Protein AF-A0A2V8ES40-F1 (afdb_monomer_lite)

Structure (mmCIF, N/CA/C/O backbone):
data_AF-A0A2V8ES40-F1
#
_entry.id   AF-A0A2V8ES40-F1
#
loop_
_atom_site.group_PDB
_atom_site.id
_atom_site.type_symbol
_atom_site.label_atom_id
_atom_site.label_alt_id
_atom_site.label_comp_id
_atom_site.label_asym_id
_atom_site.label_entity_id
_atom_site.label_seq_id
_atom_site.pdbx_PDB_ins_code
_atom_site.Cartn_x
_atom_site.Cartn_y
_atom_site.Cartn_z
_atom_site.occupancy
_atom_site.B_iso_or_equiv
_atom_site.auth_seq_id
_atom_site.auth_comp_id
_atom_site.auth_asym_id
_atom_site.auth_atom_id
_atom_site.pdbx_PDB_model_num
ATOM 1 N N . MET A 1 1 ? 33.243 10.473 -8.002 1.00 49.19 1 MET A N 1
ATOM 2 C CA . MET A 1 1 ? 32.992 9.177 -8.672 1.00 49.19 1 MET A CA 1
ATOM 3 C C . MET A 1 1 ? 31.497 9.084 -8.904 1.00 49.19 1 MET A C 1
ATOM 5 O O . MET A 1 1 ? 30.756 9.358 -7.975 1.00 49.19 1 MET A O 1
ATOM 9 N N . SER A 1 2 ? 31.071 8.851 -10.145 1.00 55.16 2 SER A N 1
ATOM 10 C CA . SER A 1 2 ? 29.666 8.952 -10.560 1.00 55.16 2 SER A CA 1
ATOM 11 C C . SER A 1 2 ? 28.806 7.867 -9.897 1.00 55.16 2 SER A C 1
ATOM 13 O O . SER A 1 2 ? 28.928 6.693 -10.236 1.00 55.16 2 SER A O 1
ATOM 15 N N . ASP A 1 3 ? 27.926 8.261 -8.971 1.00 61.00 3 ASP A N 1
ATOM 16 C CA . ASP A 1 3 ? 26.922 7.387 -8.336 1.00 61.00 3 ASP A CA 1
ATOM 17 C C . ASP A 1 3 ? 25.882 6.832 -9.330 1.00 61.00 3 ASP A C 1
ATOM 19 O O . ASP A 1 3 ? 25.131 5.914 -8.995 1.00 61.00 3 ASP A O 1
ATOM 23 N N . ALA A 1 4 ? 25.863 7.330 -10.572 1.00 62.69 4 ALA A N 1
ATOM 24 C CA . ALA A 1 4 ? 24.910 6.922 -11.602 1.00 62.69 4 ALA A CA 1
ATOM 25 C C . ALA A 1 4 ? 25.042 5.444 -12.014 1.00 62.69 4 ALA A C 1
ATOM 27 O O . ALA A 1 4 ? 24.086 4.873 -12.523 1.00 62.69 4 ALA A O 1
ATOM 28 N N . ALA A 1 5 ? 26.197 4.810 -11.783 1.00 68.00 5 ALA A N 1
ATOM 29 C CA . ALA A 1 5 ? 26.398 3.392 -12.093 1.00 68.00 5 ALA A CA 1
ATOM 30 C C . ALA A 1 5 ? 25.907 2.435 -10.988 1.00 68.00 5 ALA A C 1
ATOM 32 O O . ALA A 1 5 ? 25.840 1.231 -11.222 1.00 68.00 5 ALA A O 1
ATOM 33 N N . ARG A 1 6 ? 25.602 2.929 -9.775 1.00 84.25 6 ARG A N 1
ATOM 34 C CA . ARG A 1 6 ? 25.244 2.070 -8.625 1.00 84.25 6 ARG A CA 1
ATOM 35 C C . ARG A 1 6 ? 23.758 1.730 -8.560 1.00 84.25 6 ARG A C 1
ATOM 37 O O . ARG A 1 6 ? 23.403 0.741 -7.925 1.00 84.25 6 ARG A O 1
ATOM 44 N N . TRP A 1 7 ? 22.908 2.528 -9.200 1.00 83.81 7 TRP A N 1
ATOM 45 C CA . TRP A 1 7 ? 21.461 2.343 -9.180 1.00 83.81 7 TRP A CA 1
ATOM 46 C C . TRP A 1 7 ? 20.956 1.891 -10.549 1.00 83.81 7 TRP A C 1
ATOM 48 O O . TRP A 1 7 ? 21.412 2.415 -11.567 1.00 83.81 7 TRP A O 1
ATOM 58 N N . PRO A 1 8 ? 20.015 0.934 -10.601 1.00 85.62 8 PRO A N 1
ATOM 59 C CA . PRO A 1 8 ? 19.398 0.551 -11.858 1.00 85.62 8 PRO A CA 1
ATOM 60 C C . PRO A 1 8 ? 18.616 1.733 -12.440 1.00 85.62 8 PRO A C 1
ATOM 62 O O . PRO A 1 8 ? 18.014 2.524 -11.711 1.00 85.62 8 PRO A O 1
ATOM 65 N N . ALA A 1 9 ? 18.596 1.836 -13.768 1.00 85.44 9 ALA A N 1
ATOM 66 C CA . ALA A 1 9 ? 17.718 2.781 -14.442 1.00 85.44 9 ALA A CA 1
ATOM 67 C C . ALA A 1 9 ? 16.247 2.426 -14.150 1.00 85.44 9 ALA A C 1
ATOM 69 O O . ALA A 1 9 ? 15.857 1.263 -14.243 1.00 85.44 9 ALA A O 1
ATOM 70 N N . LEU A 1 10 ? 15.428 3.436 -13.843 1.00 85.56 10 LEU A N 1
ATOM 71 C CA . LEU A 1 10 ? 13.982 3.305 -13.616 1.00 85.56 10 LEU A CA 1
ATOM 72 C C . LEU A 1 10 ? 13.200 4.126 -14.661 1.00 85.56 10 LEU A C 1
ATOM 74 O O . LEU A 1 10 ? 12.579 5.133 -14.314 1.00 85.56 10 LEU A O 1
ATOM 78 N N . PRO A 1 11 ? 13.254 3.764 -15.958 1.00 92.25 11 PRO A N 1
ATOM 79 C CA . PRO A 1 11 ? 12.610 4.542 -17.014 1.00 92.25 11 PRO A CA 1
ATOM 80 C C . PRO A 1 11 ? 11.085 4.452 -16.896 1.00 92.25 11 PRO A C 1
ATOM 82 O O . PRO A 1 11 ? 10.515 3.398 -17.140 1.00 92.25 11 PRO A O 1
ATOM 85 N N . LEU A 1 12 ? 10.409 5.548 -16.535 1.00 92.62 12 LEU A N 1
ATOM 86 C CA . LEU A 1 12 ? 8.957 5.563 -16.292 1.00 92.62 12 LEU A CA 1
ATOM 87 C C . LEU A 1 12 ? 8.135 4.994 -17.459 1.00 92.62 12 LEU A C 1
ATOM 89 O O . LEU A 1 12 ? 7.154 4.293 -17.230 1.00 92.62 12 LEU A O 1
ATOM 93 N N . ASP A 1 13 ? 8.536 5.273 -18.699 1.00 96.38 13 ASP A N 1
ATOM 94 C CA . ASP A 1 13 ? 7.781 4.860 -19.885 1.00 96.38 13 ASP A CA 1
ATOM 95 C C . ASP A 1 13 ? 7.619 3.342 -20.005 1.00 96.38 13 ASP A C 1
ATOM 97 O O . ASP A 1 13 ? 6.608 2.887 -20.530 1.00 96.38 13 ASP A O 1
ATOM 101 N N . THR A 1 14 ? 8.555 2.545 -19.478 1.00 96.25 14 THR A N 1
ATOM 102 C CA . THR A 1 14 ? 8.497 1.081 -19.614 1.00 96.25 14 THR A CA 1
ATOM 103 C C . THR A 1 14 ? 7.505 0.416 -18.661 1.00 96.25 14 THR A C 1
ATOM 105 O O . THR A 1 14 ? 7.147 -0.739 -18.871 1.00 96.25 14 THR A O 1
ATOM 108 N N . TRP A 1 15 ? 7.059 1.114 -17.612 1.00 94.81 15 TRP A N 1
ATOM 109 C CA . TRP A 1 15 ? 6.199 0.553 -16.561 1.00 94.81 15 TRP A CA 1
ATOM 110 C C . TRP A 1 15 ? 5.074 1.502 -16.132 1.00 94.81 15 TRP A C 1
ATOM 112 O O . TRP A 1 15 ? 4.442 1.292 -15.097 1.00 94.81 15 TRP A O 1
ATOM 122 N N . ARG A 1 16 ? 4.800 2.536 -16.935 1.00 97.25 16 ARG A N 1
ATOM 123 C CA . ARG A 1 16 ? 3.808 3.584 -16.659 1.00 97.25 16 ARG A CA 1
ATOM 124 C C . ARG A 1 16 ? 2.427 3.024 -16.323 1.00 97.25 16 ARG A C 1
ATOM 126 O O . ARG A 1 16 ? 1.814 3.480 -15.360 1.00 97.25 16 ARG A O 1
ATOM 133 N N . ASP A 1 17 ? 1.956 2.036 -17.075 1.00 97.69 17 ASP A N 1
ATOM 134 C CA . ASP A 1 17 ? 0.618 1.465 -16.881 1.00 97.69 17 ASP A CA 1
ATOM 135 C C . ASP A 1 17 ? 0.547 0.612 -15.606 1.00 97.69 17 ASP A C 1
ATOM 137 O O . ASP A 1 17 ? -0.423 0.689 -14.844 1.00 97.69 17 ASP A O 1
ATOM 141 N N . THR A 1 18 ? 1.619 -0.131 -15.311 1.00 95.75 18 THR A N 1
ATOM 142 C CA . THR A 1 18 ? 1.781 -0.870 -14.050 1.00 95.75 18 THR A CA 1
ATOM 143 C C . THR A 1 18 ? 1.800 0.087 -12.861 1.00 95.75 18 THR A C 1
ATOM 145 O O . THR A 1 18 ? 1.068 -0.120 -11.892 1.00 95.75 18 THR A O 1
ATOM 148 N N . TYR A 1 19 ? 2.582 1.168 -12.947 1.00 94.88 19 TYR A N 1
ATOM 149 C CA . TYR A 1 19 ? 2.615 2.241 -11.954 1.00 94.88 19 TYR A CA 1
ATOM 150 C C . TYR A 1 19 ? 1.227 2.833 -11.724 1.00 94.88 19 TYR A C 1
ATOM 152 O O . TYR A 1 19 ? 0.784 2.913 -10.581 1.00 94.88 19 TYR A O 1
ATOM 160 N N . ALA A 1 20 ? 0.537 3.230 -12.795 1.00 97.88 20 ALA A N 1
ATOM 161 C CA . ALA A 1 20 ? -0.769 3.869 -12.706 1.00 97.88 20 ALA A CA 1
ATOM 162 C C . ALA A 1 20 ? -1.791 2.947 -12.030 1.00 97.88 20 ALA A C 1
ATOM 164 O O . ALA A 1 20 ? -2.528 3.375 -11.139 1.00 97.88 20 ALA A O 1
ATOM 165 N N . THR A 1 21 ? -1.774 1.663 -12.392 1.00 97.56 21 THR A N 1
ATOM 166 C CA . THR A 1 21 ? -2.641 0.642 -11.800 1.00 97.56 21 THR A CA 1
ATOM 167 C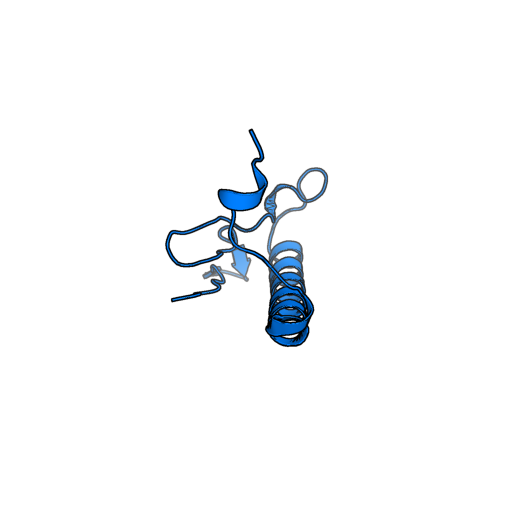 C . THR A 1 21 ? -2.337 0.454 -10.314 1.00 97.56 21 THR A C 1
ATOM 169 O O . THR A 1 21 ? -3.241 0.561 -9.484 1.00 97.56 21 THR A O 1
ATOM 172 N N . LEU A 1 22 ? -1.069 0.240 -9.949 1.00 97.25 22 LEU A N 1
ATOM 173 C CA . LEU A 1 22 ? -0.660 0.071 -8.553 1.00 97.25 22 LEU A CA 1
ATOM 174 C C . LEU A 1 22 ? -0.972 1.320 -7.714 1.00 97.25 22 LEU A C 1
ATOM 176 O O . LEU A 1 22 ? -1.471 1.220 -6.592 1.00 97.25 22 LEU A O 1
ATOM 180 N N . HIS A 1 23 ? -0.728 2.508 -8.263 1.00 97.62 23 HIS A N 1
ATOM 181 C CA . HIS A 1 23 ? -1.037 3.775 -7.612 1.00 97.62 23 HIS A CA 1
ATOM 182 C C . HIS A 1 23 ? -2.539 3.925 -7.347 1.00 97.62 23 HIS A C 1
ATOM 184 O O . HIS A 1 23 ? -2.945 4.259 -6.236 1.00 97.62 23 HIS A O 1
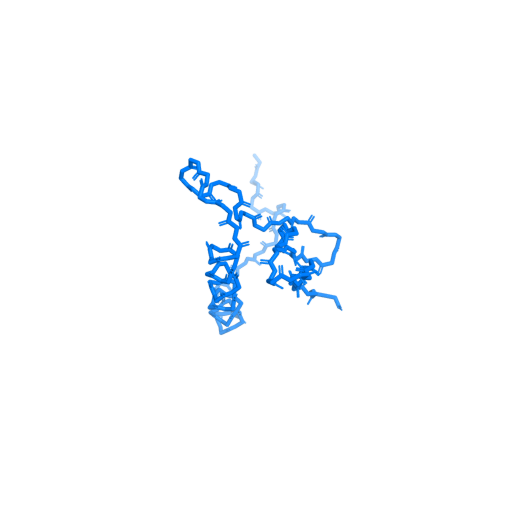ATOM 190 N N . MET A 1 24 ? -3.386 3.618 -8.329 1.00 98.50 24 MET A N 1
ATOM 191 C CA . MET A 1 24 ? -4.836 3.670 -8.151 1.00 98.50 24 MET A CA 1
ATOM 192 C C . MET A 1 24 ? -5.306 2.682 -7.074 1.00 98.50 24 MET A C 1
ATOM 194 O O . MET A 1 24 ? -6.064 3.057 -6.178 1.00 98.50 24 MET A O 1
ATOM 198 N N . TRP A 1 25 ? -4.840 1.433 -7.114 1.00 98.50 25 TRP A N 1
ATOM 199 C CA . TRP A 1 25 ? -5.247 0.422 -6.137 1.00 98.50 25 TRP A CA 1
ATOM 200 C C . TRP A 1 25 ? -4.782 0.747 -4.718 1.00 98.50 25 TRP A C 1
ATOM 202 O O . TRP A 1 25 ? -5.559 0.604 -3.772 1.00 98.50 25 TRP A O 1
ATOM 212 N N . THR A 1 26 ? -3.557 1.250 -4.551 1.00 98.25 26 THR A N 1
ATOM 213 C CA . THR A 1 26 ? -3.074 1.709 -3.239 1.00 98.25 26 THR A CA 1
ATOM 214 C C . THR A 1 26 ? -3.907 2.876 -2.704 1.00 98.25 26 THR A C 1
ATOM 216 O O . THR A 1 26 ? -4.193 2.908 -1.508 1.00 98.25 26 THR A O 1
ATOM 219 N N . GLN A 1 27 ? -4.406 3.778 -3.558 1.00 97.94 27 GLN A N 1
ATOM 220 C CA . GLN A 1 27 ? -5.362 4.804 -3.127 1.00 97.94 27 GLN A CA 1
ATOM 221 C C . GLN A 1 27 ? -6.712 4.218 -2.690 1.00 97.94 27 GLN A C 1
ATOM 223 O O . GLN A 1 27 ? -7.274 4.668 -1.691 1.00 97.94 27 GLN A O 1
ATOM 228 N N . VAL A 1 28 ? -7.255 3.237 -3.423 1.00 98.50 28 VAL A N 1
ATOM 229 C CA . VAL A 1 28 ? -8.518 2.567 -3.062 1.00 98.50 28 VAL A CA 1
ATOM 230 C C . VAL A 1 28 ? -8.388 1.906 -1.692 1.00 98.50 28 VAL A C 1
ATOM 232 O O . VAL A 1 28 ? -9.188 2.180 -0.799 1.00 98.50 28 VAL A O 1
ATOM 235 N N . VAL A 1 29 ? -7.345 1.101 -1.489 1.00 98.31 29 VAL A N 1
ATOM 236 C CA . VAL A 1 29 ? -7.111 0.418 -0.209 1.00 98.31 29 VAL A CA 1
ATOM 237 C C . VAL A 1 29 ? -6.798 1.418 0.910 1.00 98.31 29 VAL A C 1
ATOM 239 O O . VAL A 1 29 ? -7.296 1.265 2.024 1.00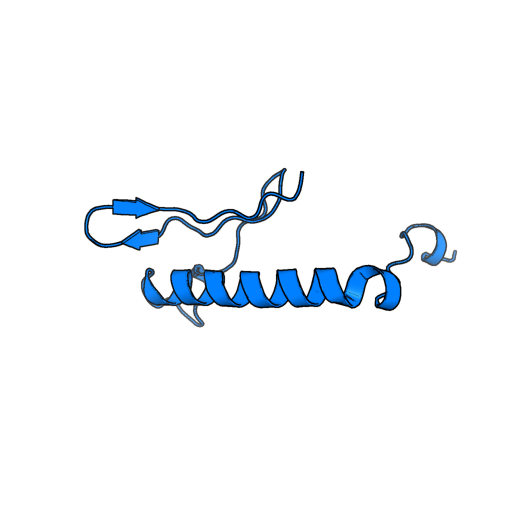 98.31 29 VAL A O 1
ATOM 242 N N . GLY A 1 30 ? -6.060 2.494 0.623 1.00 97.62 30 GLY A N 1
ATOM 243 C CA . GLY A 1 30 ? -5.812 3.571 1.585 1.00 97.62 30 GLY A CA 1
ATOM 244 C C . GLY A 1 30 ? -7.103 4.243 2.065 1.00 97.62 30 GLY A C 1
ATOM 245 O O . GLY A 1 30 ? -7.249 4.519 3.254 1.00 97.62 30 GLY A O 1
ATOM 246 N N . LYS A 1 31 ? -8.086 4.438 1.176 1.00 97.69 31 LYS A N 1
ATOM 247 C CA . LYS A 1 31 ? -9.417 4.958 1.539 1.00 97.69 31 LYS A CA 1
ATOM 248 C C . LYS A 1 31 ? -10.218 3.970 2.388 1.00 97.69 31 LYS A C 1
ATOM 250 O O . LYS A 1 31 ? -10.904 4.404 3.308 1.00 97.69 31 LYS A O 1
ATOM 255 N N . VAL A 1 32 ? -10.107 2.666 2.125 1.00 97.62 32 VAL A N 1
ATOM 256 C CA . VAL A 1 32 ? -10.701 1.633 2.993 1.00 97.62 32 VAL A CA 1
ATOM 257 C C . VAL A 1 32 ? -10.099 1.717 4.399 1.00 97.62 32 VAL A C 1
ATOM 259 O O . VAL A 1 32 ? -10.842 1.783 5.375 1.00 97.62 32 VAL A O 1
ATOM 262 N N . CYS A 1 33 ? -8.772 1.826 4.510 1.00 97.38 33 CYS A 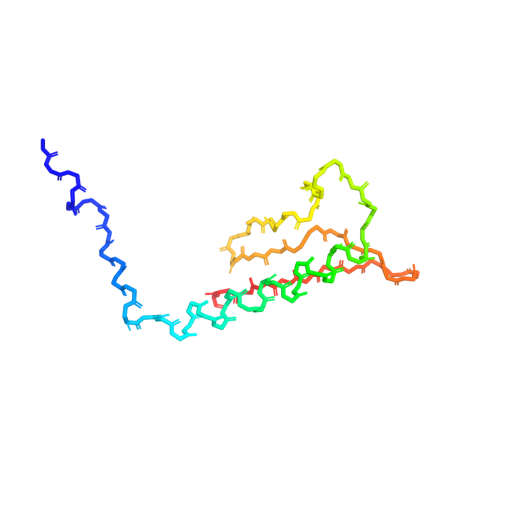N 1
ATOM 263 C CA . CYS A 1 33 ? -8.099 2.006 5.799 1.00 97.38 33 CYS A CA 1
ATOM 264 C C . CYS A 1 33 ? -8.509 3.298 6.508 1.00 97.38 33 CYS A C 1
ATOM 266 O O . CYS A 1 33 ? -8.742 3.290 7.715 1.00 97.38 33 CYS A O 1
ATOM 268 N N . LEU A 1 34 ? -8.660 4.394 5.766 1.00 96.69 34 LEU A N 1
ATOM 269 C CA . LEU A 1 34 ? -9.149 5.665 6.295 1.00 96.69 34 LEU A CA 1
ATOM 270 C C . LEU A 1 34 ? -10.577 5.562 6.853 1.00 96.69 34 LEU A C 1
ATOM 272 O O . LEU A 1 34 ? -10.879 6.203 7.853 1.00 96.69 34 LEU A O 1
ATOM 276 N N . ALA A 1 35 ? -11.442 4.760 6.231 1.00 96.19 35 ALA A N 1
ATOM 277 C CA . ALA A 1 35 ? -12.819 4.563 6.678 1.00 96.19 35 ALA A CA 1
ATOM 278 C C . ALA A 1 35 ? -12.939 3.618 7.888 1.00 96.19 35 ALA A C 1
ATOM 280 O O . ALA A 1 35 ? -13.844 3.784 8.702 1.00 96.19 35 ALA A O 1
ATOM 281 N N . LEU A 1 36 ? -12.045 2.631 8.003 1.00 96.94 36 LEU A N 1
ATOM 282 C CA . LEU A 1 36 ? -12.122 1.561 9.007 1.00 96.94 36 LEU A CA 1
ATOM 283 C C . LEU A 1 36 ? -11.178 1.744 10.205 1.00 96.94 36 LEU A C 1
ATOM 285 O O . LEU A 1 36 ? -11.050 0.842 11.035 1.00 96.94 36 LEU A O 1
ATOM 289 N N . THR A 1 37 ? -10.491 2.884 10.308 1.00 94.44 37 THR A N 1
ATOM 290 C CA . THR A 1 37 ? -9.601 3.182 11.438 1.00 94.44 37 THR A CA 1
ATOM 291 C C . THR A 1 37 ? -9.942 4.523 12.086 1.00 94.44 37 THR A C 1
ATOM 293 O O . THR A 1 37 ? -10.423 5.436 11.410 1.00 94.44 37 THR A O 1
ATOM 296 N N . PRO A 1 38 ? -9.695 4.685 13.400 1.00 91.88 38 PRO A N 1
ATOM 297 C CA . PRO A 1 38 ? -9.884 5.967 14.059 1.00 91.88 38 PRO A CA 1
ATOM 298 C C . PRO A 1 38 ? -9.007 7.049 13.429 1.00 91.88 38 PRO A C 1
ATOM 300 O O . PRO A 1 38 ? -7.837 6.825 13.107 1.00 91.88 38 PRO A O 1
ATOM 303 N N . ARG A 1 39 ? -9.555 8.259 13.308 1.00 91.88 39 ARG A N 1
ATOM 304 C CA . ARG A 1 39 ? -8.789 9.413 12.842 1.00 91.88 39 ARG A CA 1
ATOM 305 C C . ARG A 1 39 ? -7.667 9.716 13.836 1.00 91.88 39 ARG A C 1
ATOM 307 O O . ARG A 1 39 ? -7.926 10.168 14.948 1.00 91.88 39 ARG A O 1
ATOM 314 N N . THR A 1 40 ? -6.427 9.529 13.403 1.00 93.75 40 THR A N 1
ATOM 315 C CA . THR A 1 40 ? -5.231 9.986 14.127 1.00 93.75 40 THR A CA 1
ATOM 316 C C . THR A 1 40 ? -4.726 11.289 13.506 1.00 93.75 40 THR A C 1
ATOM 318 O O . THR A 1 40 ? -5.177 11.677 12.422 1.00 93.75 40 THR A O 1
ATOM 321 N N . ASN A 1 41 ? -3.821 12.002 14.186 1.00 94.31 41 ASN A N 1
ATOM 322 C CA . ASN A 1 41 ? -3.250 13.243 13.667 1.00 94.31 41 ASN A CA 1
ATOM 323 C C . ASN A 1 41 ? -2.752 13.049 12.225 1.00 94.31 41 ASN A C 1
ATOM 325 O O . ASN A 1 41 ? -2.015 12.104 11.948 1.00 94.31 41 ASN A O 1
ATOM 329 N N . HIS A 1 42 ? -3.237 13.893 11.309 1.00 89.00 42 HIS A N 1
ATOM 330 C CA . HIS A 1 42 ? -2.976 13.814 9.866 1.00 89.00 42 HIS A CA 1
ATOM 331 C C . HIS A 1 42 ? -3.135 12.413 9.233 1.00 89.00 42 HIS A C 1
ATOM 333 O O . HIS A 1 42 ? -2.484 12.117 8.235 1.00 89.00 42 HIS A O 1
ATOM 339 N N . PHE A 1 43 ? -3.992 11.552 9.793 1.00 92.31 43 PHE A N 1
ATOM 340 C CA . PHE A 1 43 ? -4.164 10.158 9.365 1.00 92.31 43 PHE A CA 1
ATOM 341 C C . PHE A 1 43 ? -2.853 9.353 9.323 1.00 92.31 43 PHE A C 1
ATOM 343 O O . PHE A 1 43 ? -2.718 8.416 8.544 1.00 92.31 43 PHE A O 1
ATOM 350 N N . TRP A 1 44 ? -1.869 9.669 10.169 1.00 91.12 44 TRP A N 1
ATOM 351 C CA . TRP A 1 44 ? -0.585 8.952 10.173 1.00 91.12 44 TRP A CA 1
ATOM 352 C C . TRP A 1 44 ? -0.718 7.443 10.403 1.00 91.12 44 TRP A C 1
ATOM 354 O O . TRP A 1 44 ? 0.149 6.672 10.001 1.00 91.12 44 TRP A O 1
ATOM 364 N N . ASN A 1 45 ? -1.824 7.011 11.004 1.00 92.62 45 ASN A N 1
ATOM 365 C CA . ASN A 1 45 ? -2.109 5.615 11.285 1.00 92.62 45 ASN A CA 1
ATOM 366 C C . ASN A 1 45 ? -2.460 4.770 10.049 1.00 92.62 45 ASN A C 1
ATOM 368 O O . ASN A 1 45 ? -2.544 3.561 10.204 1.00 92.62 45 ASN A O 1
ATOM 372 N N . ILE A 1 46 ? -2.682 5.352 8.860 1.00 95.88 46 ILE A N 1
ATOM 373 C CA . ILE A 1 46 ? -3.113 4.591 7.666 1.00 95.88 46 ILE A CA 1
ATOM 374 C C . ILE A 1 46 ? -1.981 4.255 6.688 1.00 95.88 46 ILE A C 1
ATOM 376 O O . ILE A 1 46 ? -2.236 3.717 5.611 1.00 95.88 46 ILE A O 1
ATOM 380 N N . ALA A 1 47 ? -0.735 4.596 7.024 1.00 95.25 47 ALA A N 1
ATOM 381 C CA . ALA A 1 47 ? 0.405 4.302 6.167 1.00 95.25 47 ALA A CA 1
ATOM 382 C C . ALA A 1 47 ? 0.586 2.783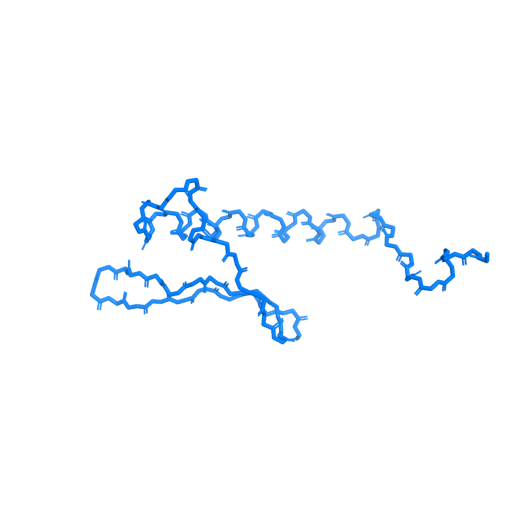 5.986 1.00 95.25 47 ALA A C 1
ATOM 384 O O . ALA A 1 47 ? 0.584 2.020 6.960 1.00 95.25 47 ALA A O 1
ATOM 385 N N . PHE A 1 48 ? 0.775 2.351 4.734 1.00 97.62 48 PHE A N 1
ATOM 386 C CA . PHE A 1 48 ? 1.069 0.954 4.422 1.00 97.62 48 PHE A CA 1
ATOM 387 C C . PHE A 1 48 ? 2.372 0.506 5.090 1.00 97.62 48 PHE A C 1
ATOM 389 O O . PHE A 1 48 ? 3.387 1.198 5.036 1.00 97.62 48 PHE A O 1
ATOM 396 N N . GLN A 1 49 ? 2.338 -0.679 5.689 1.00 97.06 49 GLN A N 1
ATOM 397 C CA . GLN A 1 49 ? 3.499 -1.364 6.232 1.00 97.06 49 GLN A CA 1
ATOM 398 C C . GLN A 1 49 ? 4.210 -2.119 5.111 1.00 97.06 49 GLN A C 1
ATOM 400 O O . GLN A 1 49 ? 3.572 -2.805 4.308 1.00 97.06 49 GLN A O 1
ATOM 405 N N . ILE A 1 50 ? 5.535 -2.002 5.062 1.00 97.50 50 ILE A N 1
ATOM 406 C CA . ILE A 1 50 ? 6.363 -2.758 4.123 1.00 97.50 50 ILE A CA 1
ATOM 407 C C . ILE A 1 50 ? 6.556 -4.167 4.682 1.00 97.50 50 ILE A C 1
ATOM 409 O O . ILE A 1 50 ? 6.882 -4.349 5.854 1.00 97.50 50 ILE A O 1
ATOM 413 N N . THR A 1 51 ? 6.370 -5.165 3.829 1.00 96.75 51 THR A N 1
ATOM 414 C CA . THR A 1 51 ? 6.616 -6.577 4.128 1.00 96.75 51 THR A CA 1
ATOM 415 C C . THR A 1 51 ? 7.676 -7.122 3.175 1.00 96.75 51 THR A C 1
ATOM 417 O O . THR A 1 51 ? 7.997 -6.494 2.168 1.00 96.75 51 THR A O 1
ATOM 420 N N . ALA A 1 52 ? 8.187 -8.324 3.442 1.00 97.12 52 ALA A N 1
ATOM 421 C CA . ALA A 1 52 ? 9.144 -8.975 2.546 1.00 97.12 52 ALA A CA 1
ATOM 422 C C . ALA A 1 52 ? 8.589 -9.236 1.129 1.00 97.12 52 ALA A C 1
ATOM 424 O O . ALA A 1 52 ? 9.375 -9.438 0.208 1.00 97.12 52 ALA A O 1
ATOM 425 N N . ARG A 1 53 ? 7.257 -9.245 0.950 1.00 96.62 53 ARG A N 1
ATOM 426 C CA . ARG A 1 53 ? 6.598 -9.539 -0.333 1.00 96.62 53 ARG A CA 1
ATOM 427 C C . ARG A 1 53 ? 5.856 -8.349 -0.943 1.00 96.62 53 ARG A C 1
ATOM 429 O O . ARG A 1 53 ? 5.370 -8.465 -2.056 1.00 96.62 53 ARG A O 1
ATOM 436 N N . GLY A 1 54 ? 5.757 -7.214 -0.252 1.00 97.56 54 GLY A N 1
ATOM 437 C CA . GLY A 1 54 ? 5.009 -6.058 -0.749 1.00 97.56 54 GLY A CA 1
ATOM 438 C C . GLY A 1 54 ? 4.483 -5.158 0.361 1.00 97.56 54 GLY A C 1
ATOM 439 O O . GLY A 1 54 ? 5.229 -4.802 1.272 1.00 97.56 54 GLY A O 1
ATOM 440 N N . LEU A 1 55 ? 3.205 -4.781 0.296 1.00 98.38 55 LEU A N 1
ATOM 441 C CA . LEU A 1 55 ? 2.588 -3.799 1.197 1.00 98.38 55 LEU A CA 1
ATOM 442 C C . LEU A 1 55 ? 1.399 -4.392 1.953 1.00 98.38 55 LEU A C 1
ATOM 444 O O . LEU A 1 55 ? 0.635 -5.174 1.397 1.00 98.38 55 LEU A O 1
ATOM 448 N N . ALA A 1 56 ? 1.191 -3.969 3.195 1.00 98.25 56 ALA A N 1
ATOM 449 C CA . ALA A 1 56 ? 0.031 -4.345 3.999 1.00 98.25 56 ALA A CA 1
ATOM 450 C C . ALA A 1 56 ? -0.588 -3.121 4.677 1.00 98.25 56 ALA A C 1
ATOM 452 O O . ALA A 1 56 ? 0.120 -2.197 5.072 1.00 98.25 56 ALA A O 1
ATOM 453 N N . THR A 1 57 ? -1.906 -3.094 4.845 1.00 98.25 57 THR A N 1
ATOM 454 C CA . THR A 1 57 ? -2.533 -2.138 5.770 1.00 98.25 57 THR A CA 1
ATOM 455 C C . THR A 1 57 ? -2.151 -2.475 7.218 1.00 98.25 57 THR A C 1
ATOM 457 O O . THR A 1 57 ? -1.809 -3.624 7.512 1.00 98.25 57 THR A O 1
ATOM 460 N N . PRO A 1 58 ? -2.263 -1.533 8.169 1.00 96.25 58 PRO A N 1
ATOM 461 C CA . PRO A 1 58 ? -2.427 -1.920 9.569 1.00 96.25 58 PRO A CA 1
ATOM 462 C C . PRO A 1 58 ? -3.705 -2.772 9.745 1.00 96.25 58 PRO A C 1
ATOM 464 O O . PRO A 1 58 ? -4.566 -2.782 8.853 1.00 96.25 58 PRO A O 1
ATOM 467 N N . PRO A 1 59 ? -3.868 -3.468 10.884 1.00 95.69 59 PRO A N 1
ATOM 468 C CA . PRO A 1 59 ? -5.133 -4.106 11.225 1.00 95.69 59 PRO A CA 1
ATOM 469 C C . PRO A 1 59 ? -6.272 -3.081 11.255 1.00 95.69 59 PRO A C 1
ATOM 471 O O . PRO A 1 59 ? -6.163 -2.029 11.885 1.00 95.69 59 PRO A O 1
ATOM 474 N N . MET A 1 60 ? -7.369 -3.405 10.582 1.00 96.75 60 MET A N 1
ATOM 475 C CA . MET A 1 60 ? -8.592 -2.607 10.534 1.00 96.75 60 MET A CA 1
ATOM 476 C C . MET A 1 60 ? -9.738 -3.378 11.184 1.00 96.75 60 MET A C 1
ATOM 478 O O . MET A 1 60 ? -9.722 -4.609 11.192 1.00 96.75 60 MET A O 1
ATOM 482 N N . ILE A 1 61 ? -10.751 -2.667 11.683 1.00 96.31 61 ILE A N 1
ATOM 483 C CA . ILE A 1 61 ? -11.946 -3.280 12.276 1.00 96.31 61 ILE A CA 1
ATOM 484 C C . ILE A 1 61 ? -13.154 -3.001 11.380 1.00 96.31 61 ILE A C 1
ATOM 486 O O . ILE A 1 61 ? -13.483 -1.848 11.110 1.00 96.31 61 ILE A O 1
ATOM 49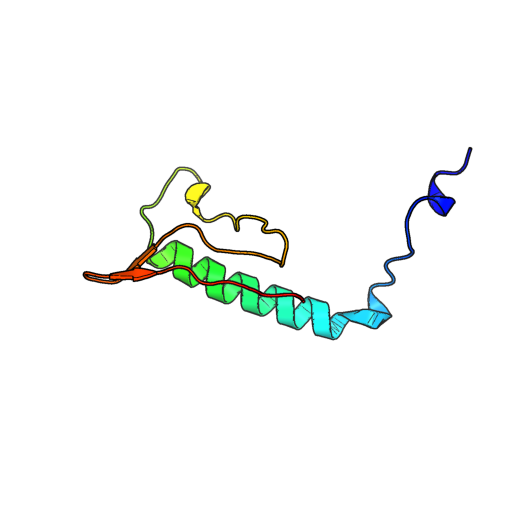0 N N . ALA A 1 62 ? -13.818 -4.062 10.925 1.00 94.94 62 ALA A N 1
ATOM 491 C CA . ALA A 1 62 ? -15.043 -4.009 10.137 1.00 94.94 62 ALA A CA 1
ATOM 492 C C . ALA A 1 62 ? -16.151 -4.771 10.875 1.00 94.94 62 ALA A C 1
ATOM 494 O O . ALA A 1 62 ? -16.222 -6.000 10.820 1.00 94.94 62 ALA A O 1
ATOM 495 N N . GLY A 1 63 ? -17.003 -4.035 11.593 1.00 93.50 63 GLY A N 1
ATOM 496 C CA . GLY A 1 63 ? -18.000 -4.631 12.483 1.00 93.50 63 GLY A CA 1
ATOM 497 C C . GLY A 1 63 ? -17.329 -5.362 13.646 1.00 93.50 63 GLY A C 1
ATOM 498 O O . GLY A 1 63 ? -16.574 -4.761 14.404 1.00 93.50 63 GLY A O 1
ATOM 499 N N . ASP A 1 64 ? -17.592 -6.659 13.769 1.00 96.25 64 ASP A N 1
ATOM 500 C CA . ASP A 1 64 ? -17.026 -7.555 14.781 1.00 96.25 64 ASP A CA 1
ATOM 501 C C . ASP A 1 64 ? -15.755 -8.289 14.309 1.00 96.25 64 ASP A C 1
ATOM 503 O O . ASP A 1 64 ? -15.256 -9.179 15.000 1.00 96.25 64 ASP A O 1
ATOM 507 N N . ARG A 1 65 ? -15.211 -7.931 13.136 1.00 96.69 65 ARG A N 1
ATOM 508 C CA . ARG A 1 65 ? -14.063 -8.613 12.520 1.00 96.69 65 ARG A CA 1
ATOM 509 C C . ARG A 1 65 ? -12.851 -7.706 12.394 1.00 96.69 65 ARG A C 1
ATOM 511 O O . ARG A 1 65 ? -12.970 -6.535 12.042 1.00 96.69 65 ARG A O 1
ATOM 518 N N . ALA A 1 66 ? -11.675 -8.292 12.590 1.00 96.44 66 ALA A N 1
ATOM 519 C CA . ALA A 1 66 ? -10.409 -7.689 12.200 1.00 96.44 66 ALA A CA 1
ATOM 520 C C . ALA A 1 66 ? -10.014 -8.159 10.795 1.00 96.44 66 ALA A C 1
ATOM 522 O O . ALA A 1 66 ? -10.183 -9.335 10.463 1.00 96.44 66 ALA A O 1
ATOM 523 N N . LEU A 1 67 ? -9.477 -7.257 9.977 1.00 97.00 67 LEU A N 1
ATOM 524 C CA . LEU A 1 67 ? -8.956 -7.595 8.655 1.00 97.00 67 LEU A CA 1
ATOM 525 C C . LEU A 1 67 ? -7.734 -6.753 8.286 1.00 97.00 67 LEU A C 1
ATOM 527 O O . LEU A 1 67 ? -7.559 -5.632 8.764 1.00 97.00 67 LEU A O 1
ATOM 531 N N . THR A 1 68 ? -6.935 -7.298 7.375 1.00 97.69 68 THR A N 1
ATOM 532 C CA . THR A 1 68 ? -5.788 -6.641 6.744 1.00 97.69 68 THR A CA 1
ATOM 533 C C . THR A 1 68 ? -5.891 -6.853 5.240 1.00 97.69 68 THR A C 1
ATOM 535 O O . THR A 1 68 ? -6.278 -7.934 4.799 1.00 97.69 68 THR A O 1
ATOM 538 N N . ILE A 1 69 ? -5.541 -5.839 4.449 1.00 98.12 69 ILE A N 1
ATOM 539 C CA . ILE A 1 69 ? -5.451 -5.951 2.989 1.00 98.12 69 ILE A CA 1
ATOM 540 C C . ILE A 1 69 ? -3.976 -5.892 2.597 1.00 98.12 69 ILE A C 1
ATOM 542 O O . ILE A 1 69 ? -3.239 -5.027 3.075 1.00 98.12 69 ILE A O 1
ATOM 546 N N . THR A 1 70 ? -3.549 -6.810 1.732 1.00 98.19 70 THR A N 1
ATOM 547 C CA . THR A 1 70 ? -2.151 -6.952 1.312 1.00 98.19 70 THR A CA 1
ATOM 548 C C . THR A 1 70 ? -2.007 -6.866 -0.201 1.00 98.19 70 THR A C 1
ATOM 550 O O . THR A 1 70 ? -2.793 -7.459 -0.938 1.00 98.19 70 THR A O 1
ATOM 553 N N . PHE A 1 71 ? -0.959 -6.188 -0.653 1.00 98.12 71 PHE A N 1
ATOM 554 C CA . PHE A 1 71 ? -0.431 -6.285 -2.006 1.00 98.12 71 PHE A CA 1
ATOM 555 C C . PHE A 1 71 ? 0.774 -7.229 -1.987 1.00 98.12 71 PHE A C 1
ATOM 557 O O . PHE A 1 71 ? 1.782 -6.910 -1.354 1.00 98.12 71 PHE A O 1
ATOM 564 N N . ASP A 1 72 ? 0.653 -8.375 -2.657 1.00 96.88 72 ASP A N 1
ATOM 565 C CA . ASP A 1 72 ? 1.759 -9.312 -2.885 1.00 96.88 72 ASP A CA 1
ATOM 566 C C . ASP A 1 72 ? 2.398 -8.999 -4.248 1.00 96.88 72 ASP A C 1
ATOM 568 O O . ASP A 1 72 ? 1.695 -8.879 -5.254 1.00 96.88 72 ASP A O 1
ATOM 572 N N . PHE A 1 73 ? 3.712 -8.795 -4.267 1.00 94.62 73 PHE A N 1
ATOM 573 C CA . PHE A 1 73 ? 4.505 -8.441 -5.446 1.00 94.62 73 PHE A CA 1
ATOM 574 C C . PHE A 1 73 ? 5.428 -9.585 -5.905 1.00 94.62 73 PHE A C 1
ATOM 576 O O . PHE A 1 73 ? 6.308 -9.339 -6.732 1.00 94.62 73 PHE A O 1
ATOM 583 N N . VAL A 1 74 ? 5.258 -10.803 -5.367 1.00 90.69 74 VAL A N 1
ATOM 584 C CA . VAL A 1 74 ? 6.076 -11.995 -5.671 1.00 90.69 74 VAL A CA 1
ATOM 585 C C . VAL A 1 74 ? 5.248 -13.119 -6.278 1.00 90.69 74 VAL A C 1
ATOM 587 O O . VAL A 1 74 ? 4.281 -13.561 -5.618 1.00 90.69 74 VAL A O 1
#

Foldseek 3Di:
DDPVVVDDDDPCVVCVVVVVVVVVVLVVVLVVLVVFDDDDVVNPQFDWDQDPFGTKGDWGDDPPDIDMDDDGND

Radius of gyration: 16.24 Å; chains: 1; bounding box: 51×26×35 Å

pLDDT: mean 92.85, std 9.84, range [49.19, 98.5]

Secondary structure (DSSP, 8-state):
--GGGTS----GGGTHHHHHHHHHHHHHHHHHHHHHS---GGGGGGPPEEETTEEEPPPEEETTEEE--EEE--

Sequence (74 aa):
MSDAARWPALPLDTWRDTYATLHMWTQVVGKVCLALTPRTNHFWNIAFQITARGLATPPMIAGDRALTITFDFV